Protein AF-X6FUB6-F1 (afdb_monomer)

Radius of gyration: 10.57 Å; Cα contacts (8 Å, |Δi|>4): 95; chains: 1; bounding box: 28×17×26 Å

Foldseek 3Di:
DDEDADPVVVVVVQVVQVKAWDDDFDDDPQFKTKTWIQHNVGDIDIYIYTRD

Sequence (52 aa):
MFAVDDIDETLERLRTRGAQLVGEVVQYKDAYRLCYIRGPEGLLIGLAQELS

pLDDT: mean 96.69, std 2.37, range [83.69, 98.44]

Solvent-accessible surface area (backbone atoms only — not comparable to full-atom values): 2977 Å² total; per-residue (Å²): 118,43,82,44,90,50,61,66,63,50,48,57,59,38,42,80,66,53,33,40,76,49,86,60,82,44,69,51,79,83,47,32,38,34,37,39,32,26,40,75,87,62,50,80,46,42,43,34,18,75,50,129

Nearest PDB structures (foldseek):
  1ss4-assembly1_A  TM=9.849E-01  e=1.409E-06  Bacillus cereus
  3oxh-assembly1_A  TM=8.989E-01  e=2.186E-03  Mycobacterium tuberculosis
  2r6u-assembly2_D  TM=9.198E-01  e=6.136E-03  Rhodococcus jostii RHA1
  2r6u-assembly2_B  TM=9.004E-01  e=6.928E-03  Rhodococcus jostii RHA1
  2i7r-assembly1_B  TM=7.835E-01  e=1.526E-02  Streptococcus pneumoniae

Secondary structure (DSSP, 8-state):
-EE-S-HHHHHHHHHHTT-EEEEEEEEETTTEEEEEEE-TT--EEEEEEE--

Mean predicted aligned error: 2.15 Å

Structure (mmCIF, N/CA/C/O backbone):
data_AF-X6FUB6-F1
#
_entry.id   AF-X6FUB6-F1
#
loop_
_atom_site.group_PDB
_atom_site.id
_atom_site.type_symbol
_atom_site.label_atom_id
_atom_site.label_alt_id
_atom_site.label_comp_id
_atom_site.label_asym_id
_atom_site.label_entity_id
_atom_site.label_seq_id
_atom_site.pdbx_PDB_ins_code
_atom_site.Cartn_x
_atom_site.Cartn_y
_atom_site.Cartn_z
_atom_site.occupancy
_atom_site.B_iso_or_equiv
_atom_site.auth_seq_id
_atom_site.auth_comp_id
_atom_site.auth_asym_id
_atom_site.auth_atom_id
_atom_site.pdbx_PDB_model_num
ATOM 1 N N . MET A 1 1 ? -6.624 5.687 -7.123 1.00 92.94 1 MET A N 1
ATOM 2 C CA . MET A 1 1 ? -5.243 5.169 -7.066 1.00 92.94 1 MET A CA 1
ATOM 3 C C . MET A 1 1 ? -4.360 6.339 -6.691 1.00 92.94 1 MET A C 1
ATOM 5 O O . MET A 1 1 ? -4.531 7.385 -7.305 1.00 92.94 1 MET A O 1
ATOM 9 N N . PHE A 1 2 ? -3.500 6.186 -5.687 1.00 97.81 2 PHE A N 1
ATOM 10 C CA . PHE A 1 2 ? -2.556 7.219 -5.258 1.00 97.81 2 PHE A CA 1
ATOM 11 C C . PHE A 1 2 ? -1.125 6.725 -5.453 1.00 97.81 2 PHE A C 1
ATOM 13 O O .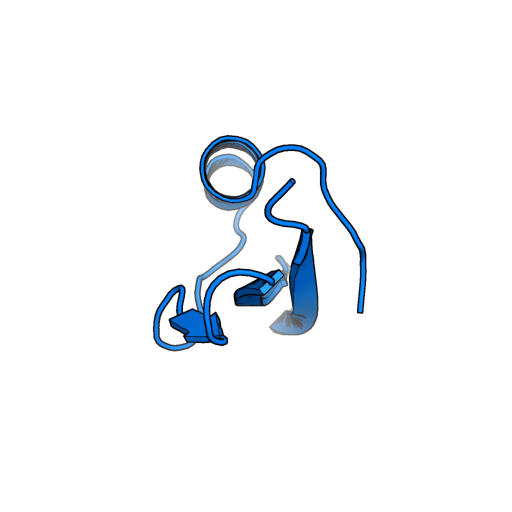 PHE A 1 2 ? -0.811 5.603 -5.056 1.00 97.81 2 PHE A O 1
ATOM 20 N N . ALA A 1 3 ? -0.288 7.560 -6.068 1.00 97.94 3 ALA A N 1
ATOM 21 C CA . ALA A 1 3 ? 1.146 7.326 -6.136 1.00 97.94 3 ALA A CA 1
ATOM 22 C C . ALA A 1 3 ? 1.795 7.715 -4.798 1.00 97.94 3 ALA A C 1
ATOM 24 O O . ALA A 1 3 ? 1.400 8.720 -4.202 1.00 97.94 3 ALA A O 1
ATOM 25 N N . VAL A 1 4 ? 2.744 6.916 -4.322 1.00 98.06 4 VAL A N 1
ATOM 26 C CA . VAL A 1 4 ? 3.478 7.127 -3.068 1.00 98.06 4 VAL A CA 1
ATOM 27 C C . VAL A 1 4 ? 4.968 6.890 -3.286 1.00 98.06 4 VAL A C 1
ATOM 29 O O . VAL A 1 4 ? 5.341 6.092 -4.145 1.00 98.06 4 VAL A O 1
ATOM 32 N N . ASP A 1 5 ? 5.800 7.559 -2.493 1.00 97.81 5 ASP A N 1
ATOM 33 C CA . ASP A 1 5 ? 7.259 7.459 -2.611 1.00 97.81 5 ASP A CA 1
ATOM 34 C C . ASP A 1 5 ? 7.786 6.121 -2.062 1.00 97.81 5 ASP A C 1
ATOM 36 O O . ASP A 1 5 ? 8.613 5.469 -2.695 1.00 97.81 5 ASP A O 1
ATOM 40 N N . ASP A 1 6 ? 7.255 5.678 -0.916 1.00 97.62 6 ASP A N 1
ATOM 41 C CA . ASP A 1 6 ? 7.581 4.394 -0.286 1.00 97.62 6 ASP A CA 1
ATOM 42 C C . ASP A 1 6 ? 6.300 3.686 0.182 1.00 97.62 6 ASP A C 1
ATOM 44 O O . ASP A 1 6 ? 5.552 4.175 1.041 1.00 97.62 6 ASP A O 1
ATOM 48 N N . ILE A 1 7 ? 6.017 2.529 -0.417 1.00 97.69 7 ILE A N 1
ATOM 49 C CA . ILE A 1 7 ? 4.821 1.738 -0.135 1.00 97.69 7 ILE A CA 1
ATOM 50 C C . ILE A 1 7 ? 4.886 1.059 1.234 1.00 97.69 7 ILE A C 1
ATOM 52 O O . ILE A 1 7 ? 3.849 0.932 1.885 1.00 97.69 7 ILE A O 1
ATOM 56 N N . ASP A 1 8 ? 6.068 0.653 1.695 1.00 97.38 8 ASP A N 1
ATOM 57 C CA . ASP A 1 8 ? 6.232 -0.059 2.960 1.00 97.38 8 ASP A CA 1
ATO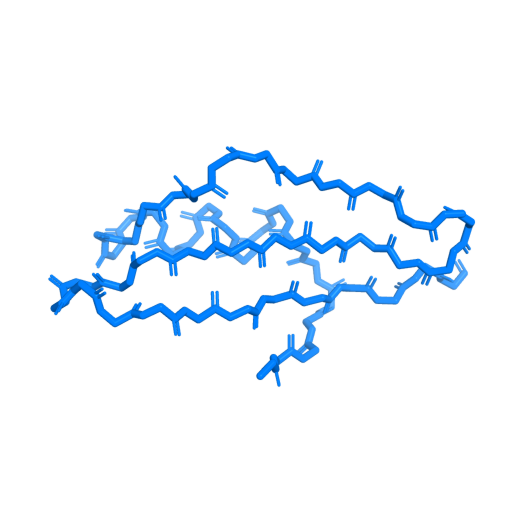M 58 C C . ASP A 1 8 ? 6.086 0.918 4.134 1.00 97.38 8 ASP A C 1
ATOM 60 O O . ASP A 1 8 ? 5.287 0.666 5.043 1.00 97.38 8 ASP A O 1
ATOM 64 N N . GLU A 1 9 ? 6.738 2.085 4.060 1.00 98.12 9 GLU A N 1
ATOM 65 C CA . GLU A 1 9 ? 6.589 3.163 5.052 1.00 98.12 9 GLU A CA 1
ATOM 66 C C . GLU A 1 9 ? 5.134 3.656 5.115 1.00 98.12 9 GLU A C 1
ATOM 68 O O . GLU A 1 9 ? 4.540 3.813 6.191 1.00 98.12 9 GLU A O 1
ATOM 73 N N . THR A 1 10 ? 4.515 3.864 3.947 1.00 97.94 10 THR A N 1
ATOM 74 C CA . THR A 1 10 ? 3.120 4.310 3.871 1.00 97.94 10 THR A CA 1
ATOM 75 C C . THR A 1 10 ? 2.186 3.290 4.519 1.00 97.94 10 THR A C 1
ATOM 77 O O . THR A 1 10 ? 1.296 3.667 5.289 1.00 97.94 10 THR A O 1
ATOM 80 N N . LEU A 1 11 ? 2.379 1.995 4.254 1.00 97.31 11 LEU A N 1
ATOM 81 C CA . LEU A 1 11 ? 1.568 0.939 4.853 1.00 97.31 11 LEU A CA 1
ATOM 82 C C . LEU A 1 11 ? 1.756 0.847 6.366 1.00 97.31 11 LEU A C 1
ATOM 84 O O . LEU A 1 11 ? 0.760 0.698 7.075 1.00 97.31 11 LEU A O 1
ATOM 88 N N . GLU A 1 12 ? 2.981 0.961 6.876 1.00 97.50 12 GLU A N 1
ATOM 89 C CA . GLU A 1 12 ? 3.245 0.962 8.317 1.00 97.50 12 GLU A CA 1
ATOM 90 C C . GLU A 1 12 ? 2.476 2.092 9.014 1.00 97.50 12 GLU A C 1
ATOM 92 O O . GLU A 1 12 ? 1.706 1.857 9.953 1.00 97.50 12 GLU A O 1
ATOM 97 N N . ARG A 1 13 ? 2.568 3.3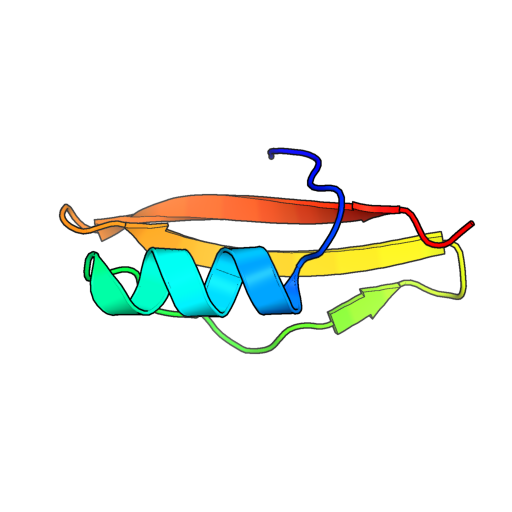12 8.477 1.00 97.19 13 ARG A N 1
ATOM 98 C CA . ARG A 1 13 ? 1.845 4.477 9.000 1.00 97.19 13 ARG A CA 1
ATOM 99 C C . ARG A 1 13 ? 0.334 4.294 8.932 1.00 97.19 13 ARG A C 1
ATOM 101 O O . ARG A 1 13 ? -0.365 4.600 9.899 1.00 97.19 13 ARG A O 1
ATOM 108 N N . LEU A 1 14 ? -0.196 3.794 7.819 1.00 96.75 14 LEU A N 1
ATOM 109 C CA . LEU A 1 14 ? -1.637 3.611 7.649 1.00 96.75 14 LEU A CA 1
ATOM 110 C C . LEU A 1 14 ? -2.194 2.496 8.544 1.00 96.75 14 LEU A C 1
ATOM 112 O O . LEU A 1 14 ? -3.296 2.650 9.074 1.00 96.75 14 LEU A O 1
ATOM 116 N N . ARG A 1 15 ? -1.431 1.426 8.800 1.00 95.25 15 ARG A N 1
ATOM 117 C CA . ARG A 1 15 ? -1.814 0.359 9.744 1.00 95.25 15 ARG A CA 1
ATOM 118 C C . ARG A 1 15 ? -2.029 0.899 11.154 1.00 95.25 15 ARG A C 1
ATOM 120 O O . ARG A 1 15 ? -3.041 0.579 11.771 1.00 95.25 15 ARG A O 1
ATOM 127 N N . THR A 1 16 ? -1.156 1.790 11.634 1.00 96.31 16 THR A N 1
ATOM 128 C CA . THR A 1 16 ? -1.340 2.438 12.953 1.00 96.31 16 THR A CA 1
ATOM 129 C C . THR A 1 16 ? -2.599 3.308 13.035 1.00 96.31 16 THR A C 1
ATOM 131 O O . THR A 1 16 ? -3.083 3.597 14.125 1.00 96.31 16 THR A O 1
ATOM 134 N N . ARG A 1 17 ? -3.165 3.695 11.885 1.00 96.06 17 ARG A N 1
ATOM 135 C CA . ARG A 1 17 ? -4.398 4.486 11.768 1.00 96.06 17 ARG A CA 1
ATOM 136 C C . ARG A 1 17 ? -5.631 3.639 11.446 1.00 96.06 17 ARG A C 1
ATOM 138 O O . ARG A 1 17 ? -6.676 4.202 11.142 1.00 96.06 17 ARG A O 1
ATOM 145 N N . GLY A 1 18 ? -5.523 2.310 11.502 1.00 95.44 18 GLY A N 1
ATOM 146 C CA . GLY A 1 18 ? -6.641 1.390 11.280 1.00 95.44 18 GLY A CA 1
ATOM 147 C C . GLY A 1 18 ? -6.833 0.939 9.832 1.0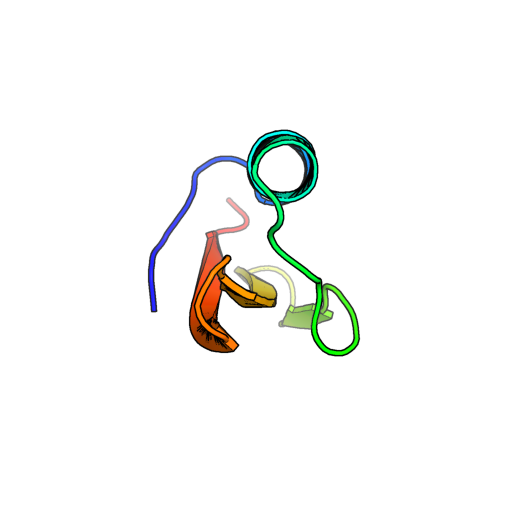0 95.44 18 GLY A C 1
ATOM 148 O O . GLY A 1 18 ? -7.858 0.332 9.528 1.00 95.44 18 GLY A O 1
ATOM 149 N N . ALA A 1 19 ? -5.880 1.205 8.932 1.00 97.31 19 ALA A N 1
ATOM 150 C CA . ALA A 1 19 ? -5.943 0.646 7.587 1.00 97.31 19 ALA A CA 1
ATOM 151 C C . ALA A 1 19 ? -5.581 -0.845 7.573 1.00 97.31 19 ALA A C 1
ATOM 153 O O . ALA A 1 19 ? -4.666 -1.292 8.267 1.00 97.31 19 ALA A O 1
ATOM 154 N N . GLN A 1 20 ? -6.265 -1.605 6.723 1.00 97.69 20 GLN A N 1
ATOM 155 C CA . GLN A 1 20 ? -6.060 -3.041 6.552 1.00 97.69 20 GLN A CA 1
ATOM 156 C C . GLN A 1 20 ? -5.634 -3.348 5.120 1.00 97.69 20 GLN A C 1
ATOM 158 O O . GLN A 1 20 ? -6.301 -2.931 4.175 1.00 97.69 20 GLN A O 1
ATOM 163 N N . LEU A 1 21 ? -4.539 -4.091 4.957 1.00 97.31 21 LEU A N 1
ATOM 164 C CA . LEU A 1 21 ? -4.098 -4.564 3.646 1.00 97.31 21 LEU A CA 1
ATOM 165 C C . LEU A 1 21 ? -5.108 -5.573 3.087 1.00 97.31 21 LEU A C 1
ATOM 167 O O . LEU A 1 21 ? -5.550 -6.477 3.795 1.00 97.31 21 LEU A O 1
ATOM 171 N N . VAL A 1 22 ? -5.460 -5.419 1.813 1.00 97.62 22 VAL A N 1
ATOM 172 C CA . VAL A 1 22 ? -6.298 -6.360 1.070 1.00 97.62 22 VAL A CA 1
ATOM 173 C C . VAL A 1 22 ? -5.401 -7.144 0.122 1.00 97.62 22 VAL A C 1
ATOM 175 O O . VAL A 1 22 ? -4.909 -6.598 -0.863 1.00 97.62 22 VAL A O 1
ATOM 178 N N . GLY A 1 23 ? -5.209 -8.429 0.419 1.00 95.19 23 GLY A N 1
ATOM 179 C CA . GLY A 1 23 ? -4.281 -9.280 -0.321 1.00 95.19 23 GLY A CA 1
ATOM 180 C C . GLY A 1 23 ? -2.832 -8.974 0.051 1.00 95.19 23 GLY A C 1
ATOM 181 O O . GLY A 1 23 ? -2.488 -8.944 1.231 1.00 95.19 23 GLY A O 1
ATOM 182 N N . GLU A 1 24 ? -1.996 -8.751 -0.958 1.00 97.00 24 GLU A N 1
ATOM 183 C CA . GLU A 1 24 ? -0.549 -8.600 -0.813 1.00 97.00 24 GLU A CA 1
ATOM 184 C C . GLU A 1 24 ? -0.050 -7.350 -1.546 1.00 97.00 24 GLU A C 1
ATOM 186 O O . GLU A 1 24 ? -0.726 -6.803 -2.422 1.00 97.00 24 GLU A O 1
ATOM 191 N N . VAL A 1 25 ? 1.150 -6.894 -1.186 1.00 97.69 25 VAL A N 1
ATOM 192 C CA . VAL A 1 25 ? 1.884 -5.935 -2.015 1.00 97.69 25 VAL A CA 1
ATOM 193 C C . VAL A 1 25 ? 2.474 -6.707 -3.183 1.00 97.69 25 VAL A C 1
ATOM 195 O O . VAL A 1 25 ? 3.288 -7.604 -2.980 1.00 97.69 25 VAL A O 1
ATOM 198 N N . VAL A 1 26 ? 2.071 -6.359 -4.399 1.00 97.75 26 VAL A N 1
ATOM 199 C CA . VAL A 1 26 ? 2.540 -7.025 -5.615 1.00 97.75 26 VAL A CA 1
ATOM 200 C C . VAL A 1 26 ? 3.464 -6.107 -6.398 1.00 97.75 26 VAL A C 1
ATOM 202 O O . VAL A 1 26 ? 3.260 -4.895 -6.460 1.00 97.75 26 VAL A O 1
ATOM 205 N N . GLN A 1 27 ? 4.481 -6.696 -7.014 1.00 98.06 27 GLN A N 1
ATOM 206 C CA . GLN A 1 27 ? 5.376 -5.997 -7.922 1.00 98.06 27 GLN A CA 1
ATOM 207 C C . GLN A 1 27 ? 4.963 -6.284 -9.367 1.00 98.06 27 GLN A C 1
ATOM 209 O O . GLN A 1 27 ? 4.830 -7.436 -9.781 1.00 98.06 27 GLN A O 1
ATOM 214 N N . TYR A 1 28 ? 4.755 -5.224 -10.142 1.00 96.81 28 TYR A N 1
ATOM 215 C CA . TYR A 1 28 ? 4.482 -5.298 -11.566 1.00 96.81 28 TYR A CA 1
ATOM 216 C C . TYR A 1 28 ? 5.739 -4.949 -12.356 1.00 96.81 28 TYR A C 1
ATOM 218 O O . TYR A 1 28 ? 6.089 -3.774 -12.518 1.00 96.81 28 TYR A O 1
ATOM 226 N N . LYS A 1 29 ? 6.385 -6.000 -12.879 1.00 96.44 29 LYS A N 1
ATOM 227 C CA . LYS A 1 29 ? 7.676 -5.906 -13.578 1.00 96.44 29 LYS A CA 1
ATOM 228 C C . LYS A 1 29 ? 8.688 -5.145 -12.707 1.00 96.44 29 LYS A C 1
ATOM 230 O O . LYS A 1 29 ? 8.606 -5.202 -11.487 1.00 96.44 29 LYS A O 1
ATOM 235 N N . ASP A 1 30 ? 9.587 -4.396 -13.323 1.00 95.19 30 ASP A N 1
ATOM 236 C CA . ASP A 1 30 ? 10.520 -3.505 -12.629 1.00 95.19 30 ASP A CA 1
ATOM 237 C C . ASP A 1 30 ? 10.028 -2.051 -12.674 1.00 95.19 30 ASP A C 1
ATOM 239 O O . ASP A 1 30 ? 10.826 -1.130 -12.726 1.00 95.19 30 ASP A O 1
ATOM 243 N N . ALA A 1 31 ? 8.703 -1.851 -12.734 1.00 96.62 31 ALA A N 1
ATOM 244 C CA . ALA A 1 31 ? 8.098 -0.534 -12.938 1.00 96.62 31 ALA A CA 1
ATOM 245 C C . ALA A 1 31 ? 7.293 -0.048 -11.731 1.00 96.62 31 ALA A C 1
ATOM 247 O O . ALA A 1 31 ? 7.341 1.132 -11.409 1.00 96.62 31 ALA A O 1
ATOM 248 N N . TYR A 1 32 ? 6.540 -0.928 -11.059 1.00 97.56 32 TYR A N 1
ATOM 249 C CA . TYR A 1 32 ? 5.697 -0.513 -9.935 1.00 97.56 32 TYR A CA 1
ATOM 250 C C . TYR A 1 32 ? 5.598 -1.569 -8.838 1.00 97.56 32 TYR A C 1
ATOM 252 O O . TYR A 1 32 ? 5.557 -2.767 -9.113 1.00 97.56 32 TYR A O 1
ATOM 260 N N . ARG A 1 33 ? 5.425 -1.114 -7.596 1.00 98.12 33 ARG A N 1
ATOM 261 C CA . ARG A 1 33 ? 4.837 -1.892 -6.495 1.00 98.12 33 ARG A CA 1
ATOM 262 C C . ARG A 1 33 ? 3.450 -1.346 -6.198 1.00 98.12 33 ARG A C 1
ATOM 264 O O . ARG A 1 33 ? 3.266 -0.137 -6.181 1.00 98.12 33 ARG A O 1
ATOM 271 N N . LEU A 1 34 ? 2.465 -2.206 -5.974 1.00 97.88 34 LEU A N 1
ATOM 272 C CA . LEU A 1 34 ? 1.081 -1.784 -5.762 1.00 97.88 34 LEU A CA 1
ATOM 273 C C . LEU A 1 34 ? 0.349 -2.659 -4.746 1.00 97.88 34 LEU A C 1
ATOM 275 O O . LEU A 1 34 ? 0.667 -3.832 -4.559 1.00 97.88 34 LEU A O 1
ATOM 279 N N 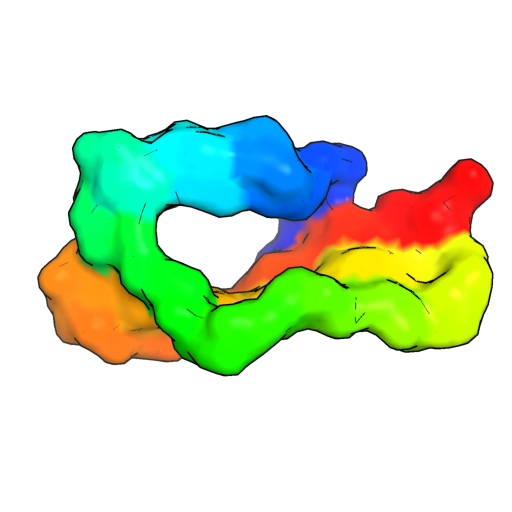. CYS A 1 35 ? -0.660 -2.082 -4.100 1.00 98.38 35 CYS A N 1
ATOM 280 C CA . CYS A 1 35 ? -1.566 -2.805 -3.215 1.00 98.38 35 CYS A CA 1
ATOM 281 C C . CYS A 1 35 ? -2.926 -2.108 -3.092 1.00 98.38 35 CYS A C 1
ATOM 283 O O . CYS A 1 35 ? -3.098 -0.947 -3.477 1.00 98.38 35 CYS A O 1
ATOM 285 N N . TYR A 1 36 ? -3.886 -2.820 -2.503 1.00 98.44 36 TYR A N 1
ATOM 286 C CA . TYR A 1 36 ? -5.139 -2.243 -2.031 1.00 98.44 36 TYR A CA 1
ATOM 287 C C . TYR A 1 36 ? -5.212 -2.291 -0.510 1.00 98.44 36 TYR A C 1
ATOM 289 O O . TYR A 1 36 ? -4.793 -3.262 0.115 1.00 98.44 36 TYR A O 1
ATOM 297 N N . ILE A 1 37 ? -5.810 -1.264 0.081 1.00 98.25 37 ILE A N 1
ATOM 298 C CA . ILE A 1 37 ? -6.125 -1.209 1.506 1.00 98.25 37 ILE A CA 1
ATOM 299 C C . ILE A 1 37 ? -7.602 -0.883 1.714 1.00 98.25 37 ILE A C 1
ATOM 301 O O . ILE A 1 37 ? -8.229 -0.219 0.884 1.00 98.25 37 ILE A O 1
ATOM 305 N N . ARG A 1 38 ? -8.148 -1.294 2.857 1.00 98.25 38 ARG A N 1
ATOM 306 C CA . ARG A 1 38 ? -9.367 -0.717 3.425 1.00 98.25 38 ARG A CA 1
ATOM 307 C C . ARG A 1 38 ? -8.991 0.313 4.477 1.00 98.25 38 ARG A C 1
ATOM 309 O O . ARG A 1 38 ? -8.227 -0.001 5.384 1.00 98.25 38 ARG A O 1
ATOM 316 N N . GLY A 1 39 ? -9.509 1.531 4.344 1.00 94.81 39 GLY A N 1
ATOM 317 C CA . GLY A 1 39 ? -9.386 2.567 5.369 1.00 94.81 39 GLY A CA 1
ATOM 318 C C . GLY A 1 39 ? -10.262 2.289 6.602 1.00 94.81 39 GLY A C 1
ATOM 319 O O . GLY A 1 39 ? -10.989 1.294 6.620 1.00 94.81 39 GLY A O 1
ATOM 320 N N . PRO A 1 40 ? -10.256 3.189 7.603 1.00 91.44 40 PRO A N 1
ATOM 321 C CA . PRO A 1 40 ? -11.001 3.015 8.857 1.00 91.44 40 PRO A CA 1
ATOM 322 C C . PRO A 1 40 ? -12.508 2.786 8.675 1.00 91.44 40 PRO A C 1
ATOM 324 O O . PRO A 1 40 ? -13.113 2.019 9.413 1.00 91.44 40 PRO A O 1
ATOM 327 N N . GLU A 1 41 ? -13.107 3.399 7.652 1.00 94.06 41 GLU A N 1
ATOM 328 C CA . GLU A 1 41 ? -14.530 3.244 7.308 1.00 94.06 41 GLU A CA 1
ATOM 329 C C . GLU A 1 41 ? -14.761 2.206 6.192 1.00 94.06 41 GLU A C 1
ATOM 331 O O . GLU A 1 41 ? -15.783 2.201 5.511 1.00 94.06 41 GLU A O 1
ATOM 336 N N . GLY A 1 42 ? -13.787 1.327 5.945 1.00 93.50 42 GLY A N 1
ATOM 337 C CA . GLY A 1 42 ? -13.895 0.246 4.962 1.00 93.50 42 GLY A CA 1
ATOM 338 C C . GLY A 1 42 ? -13.742 0.669 3.496 1.00 93.50 42 GLY A C 1
ATOM 339 O O . GLY A 1 42 ? -13.809 -0.199 2.616 1.00 93.50 42 GLY A O 1
ATOM 340 N N . LEU A 1 43 ? -13.501 1.960 3.226 1.00 96.75 43 LEU A N 1
ATOM 341 C CA . LEU A 1 43 ? -13.249 2.502 1.886 1.00 96.75 43 LEU A CA 1
ATOM 342 C C . LEU A 1 43 ? -12.034 1.832 1.242 1.00 96.75 43 LEU A C 1
ATO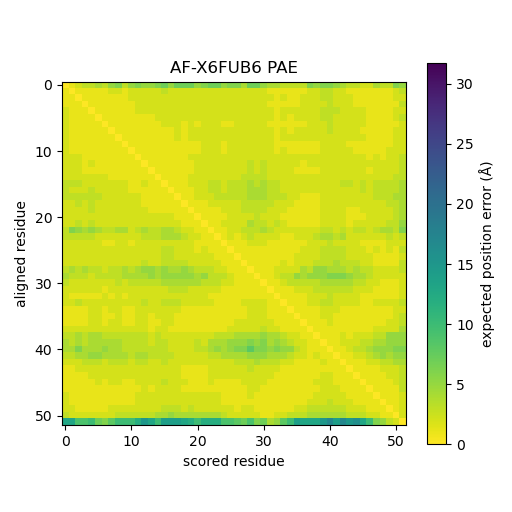M 344 O O . LEU A 1 43 ? -10.960 1.775 1.842 1.00 96.75 43 LEU A O 1
ATOM 348 N N . LEU A 1 44 ? -12.209 1.351 0.010 1.00 97.56 44 LEU A N 1
ATOM 349 C CA . LEU A 1 44 ? -11.147 0.703 -0.750 1.00 97.56 44 LEU A CA 1
ATOM 350 C C . LEU A 1 44 ? -10.276 1.755 -1.442 1.00 97.56 44 LEU A C 1
ATOM 352 O O . LEU A 1 44 ? -10.764 2.546 -2.249 1.00 97.56 44 LEU A O 1
ATOM 356 N N . ILE A 1 45 ? -8.979 1.736 -1.149 1.00 97.88 45 ILE A N 1
ATOM 357 C CA . ILE A 1 45 ? -7.994 2.671 -1.695 1.00 97.88 45 ILE A CA 1
ATOM 358 C C . ILE A 1 45 ? -6.851 1.868 -2.314 1.00 97.88 45 ILE A C 1
ATOM 360 O O . ILE A 1 45 ? -6.351 0.927 -1.706 1.00 97.88 45 ILE A O 1
ATOM 364 N N . GLY A 1 46 ? -6.447 2.235 -3.531 1.00 98.12 46 GLY A N 1
ATOM 365 C CA . GLY A 1 46 ? -5.261 1.678 -4.189 1.00 98.12 46 GLY A CA 1
ATOM 366 C C . GLY A 1 46 ? -4.049 2.585 -4.005 1.00 98.12 46 GLY A C 1
ATOM 367 O O . GLY A 1 46 ? -4.185 3.802 -4.182 1.00 98.12 46 GLY A O 1
ATOM 368 N N . LEU A 1 47 ? -2.901 1.983 -3.699 1.00 98.38 47 LEU A N 1
ATOM 369 C CA . LEU A 1 47 ? -1.592 2.629 -3.596 1.00 98.38 47 LEU A CA 1
ATOM 370 C C . LEU A 1 47 ? -0.637 2.035 -4.635 1.00 98.38 47 LEU A C 1
ATOM 372 O O . LEU A 1 47 ? -0.668 0.825 -4.873 1.00 98.38 47 LEU A O 1
ATOM 376 N N . ALA A 1 48 ? 0.217 2.872 -5.217 1.00 98.38 48 ALA A N 1
ATOM 377 C CA . ALA A 1 48 ? 1.277 2.455 -6.125 1.00 98.38 48 ALA A CA 1
ATOM 378 C C . ALA A 1 48 ? 2.561 3.252 -5.864 1.00 98.38 48 ALA A C 1
ATOM 380 O O . ALA A 1 48 ? 2.505 4.458 -5.673 1.00 98.38 48 ALA A O 1
ATOM 381 N N . GLN A 1 49 ? 3.705 2.585 -5.892 1.00 98.38 49 GLN A N 1
ATOM 382 C CA . GLN A 1 49 ? 5.036 3.179 -5.871 1.0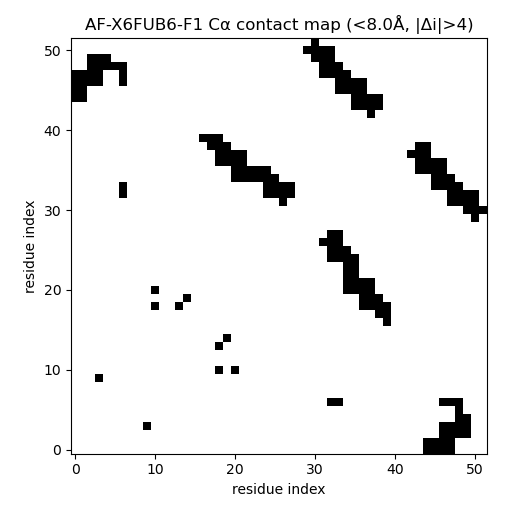0 98.38 49 GLN A CA 1
ATOM 383 C C . GLN A 1 49 ? 5.706 2.875 -7.207 1.00 98.38 49 GLN A C 1
ATOM 385 O O .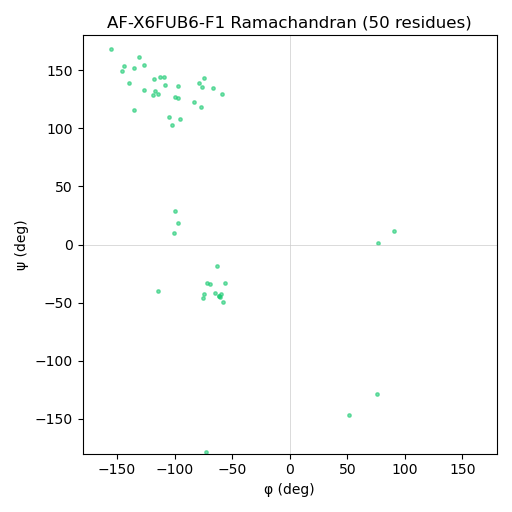 GLN A 1 49 ? 5.715 1.719 -7.632 1.00 98.38 49 GLN A O 1
ATOM 390 N N . GLU A 1 50 ? 6.256 3.892 -7.862 1.00 97.69 50 GLU A N 1
ATOM 391 C CA . GLU A 1 50 ? 7.080 3.721 -9.060 1.00 97.69 50 GLU A CA 1
ATOM 392 C C . GLU A 1 50 ? 8.472 3.209 -8.674 1.00 97.69 50 GLU A C 1
ATOM 394 O O . GLU A 1 50 ? 9.066 3.663 -7.697 1.00 97.69 50 GLU A O 1
ATOM 399 N N . LEU A 1 51 ? 8.971 2.225 -9.415 1.00 94.81 51 LEU A N 1
ATOM 400 C CA . LEU A 1 51 ? 10.318 1.690 -9.274 1.00 94.81 51 LEU A CA 1
ATOM 401 C C . LEU A 1 51 ? 11.195 2.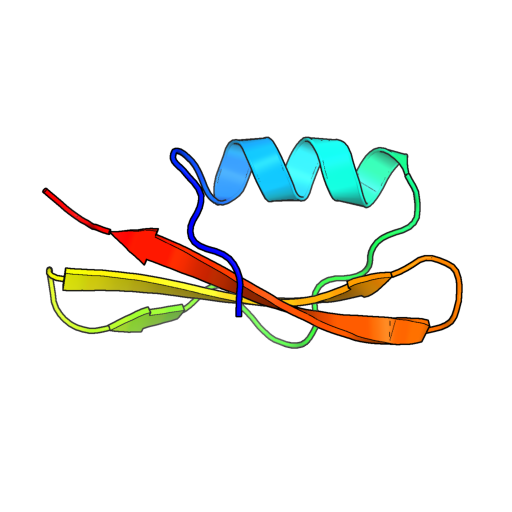417 -10.294 1.00 94.81 51 LEU A C 1
ATOM 403 O O . LEU A 1 51 ? 11.018 2.247 -11.498 1.00 94.81 51 LEU A O 1
ATOM 407 N N . SER A 1 52 ? 12.062 3.294 -9.790 1.00 83.69 52 SER A N 1
ATOM 408 C CA . SER A 1 52 ? 13.054 4.044 -10.574 1.00 83.69 52 SER A CA 1
ATOM 409 C C . SER A 1 52 ? 14.414 3.363 -10.539 1.00 83.69 52 SER A C 1
ATOM 411 O O . SER A 1 52 ? 14.755 2.807 -9.470 1.00 83.69 52 SER A O 1
#